Protein AF-A0A329WWT0-F1 (afdb_monomer_lite)

Structure (mmCIF, N/CA/C/O backbone):
data_AF-A0A329WWT0-F1
#
_entry.id   AF-A0A329WWT0-F1
#
loop_
_atom_site.group_PDB
_atom_site.id
_atom_site.type_symbol
_atom_site.label_atom_id
_atom_site.label_alt_id
_atom_site.label_comp_id
_atom_site.label_asym_id
_atom_site.label_entity_id
_atom_site.label_seq_id
_atom_site.pdbx_PDB_ins_code
_atom_site.Cartn_x
_atom_site.Cartn_y
_atom_site.Cartn_z
_atom_site.occupancy
_atom_site.B_iso_or_equiv
_atom_site.auth_seq_id
_atom_site.auth_comp_id
_atom_site.auth_asym_id
_atom_site.auth_atom_id
_atom_site.pdbx_PDB_model_num
ATOM 1 N N . LEU A 1 1 ? 5.774 6.425 1.664 1.00 71.12 1 LEU A N 1
ATOM 2 C CA . LEU A 1 1 ? 4.783 5.510 2.290 1.00 71.12 1 LEU A CA 1
ATOM 3 C C . LEU A 1 1 ? 3.981 4.681 1.276 1.00 71.12 1 LEU A C 1
ATOM 5 O O . LEU A 1 1 ? 3.805 3.500 1.529 1.00 71.12 1 LEU A O 1
ATOM 9 N N . ILE A 1 2 ? 3.554 5.226 0.126 1.00 78.31 2 ILE A N 1
ATOM 10 C CA . ILE A 1 2 ? 2.777 4.482 -0.897 1.00 78.31 2 ILE A CA 1
ATOM 11 C C . ILE A 1 2 ? 3.553 3.310 -1.506 1.00 78.31 2 ILE A C 1
ATOM 13 O O . ILE A 1 2 ? 3.014 2.218 -1.591 1.00 78.31 2 ILE A O 1
ATOM 17 N N . GLY A 1 3 ? 4.830 3.491 -1.859 1.00 80.06 3 GLY A N 1
ATOM 18 C CA . GLY A 1 3 ? 5.640 2.383 -2.378 1.00 80.06 3 GLY A CA 1
ATOM 19 C C . GLY A 1 3 ? 5.814 1.248 -1.366 1.00 80.06 3 GLY A C 1
ATOM 20 O O . GLY A 1 3 ? 5.787 0.086 -1.740 1.00 80.06 3 GLY A O 1
ATOM 21 N N . PHE A 1 4 ? 5.917 1.567 -0.073 1.00 82.19 4 PHE A N 1
ATOM 22 C CA . PHE A 1 4 ? 5.935 0.565 1.000 1.00 82.19 4 PHE A CA 1
ATOM 23 C C . PHE A 1 4 ? 4.572 -0.117 1.170 1.00 82.19 4 PHE A C 1
ATOM 25 O O . PHE A 1 4 ? 4.495 -1.330 1.318 1.00 82.19 4 PHE A O 1
ATOM 32 N N . TYR A 1 5 ? 3.483 0.647 1.083 1.00 81.62 5 TYR A N 1
ATOM 33 C CA . TYR A 1 5 ? 2.128 0.102 1.096 1.00 81.62 5 TYR A CA 1
ATOM 34 C C . TYR A 1 5 ? 1.879 -0.851 -0.085 1.00 81.62 5 TYR A C 1
ATOM 36 O O . TYR A 1 5 ? 1.368 -1.949 0.114 1.00 81.62 5 TYR A O 1
ATOM 44 N N . ALA A 1 6 ? 2.287 -0.463 -1.295 1.00 80.44 6 ALA A N 1
ATOM 45 C CA . ALA A 1 6 ? 2.181 -1.278 -2.502 1.00 80.44 6 ALA A CA 1
ATOM 46 C C . ALA A 1 6 ? 3.060 -2.536 -2.433 1.00 80.44 6 ALA A C 1
ATOM 48 O O . ALA A 1 6 ? 2.678 -3.586 -2.954 1.00 80.44 6 ALA A O 1
ATOM 49 N N . GLU A 1 7 ? 4.215 -2.450 -1.768 1.00 82.25 7 GLU A N 1
ATOM 50 C CA . GLU A 1 7 ? 5.074 -3.602 -1.505 1.00 82.25 7 GLU A CA 1
ATOM 51 C C . GLU A 1 7 ? 4.405 -4.586 -0.541 1.00 82.25 7 GLU A C 1
ATOM 53 O O . GLU A 1 7 ? 4.166 -5.731 -0.919 1.00 82.25 7 GLU A O 1
ATOM 58 N N . ASN A 1 8 ? 3.966 -4.115 0.630 1.00 83.31 8 ASN A N 1
ATOM 59 C CA . ASN A 1 8 ? 3.288 -4.943 1.634 1.00 83.31 8 ASN A CA 1
ATOM 60 C C . ASN A 1 8 ? 1.978 -5.563 1.136 1.00 83.31 8 ASN A C 1
ATOM 62 O O . ASN A 1 8 ? 1.568 -6.618 1.611 1.00 83.31 8 ASN A O 1
ATOM 66 N N . LYS A 1 9 ? 1.291 -4.897 0.205 1.00 81.12 9 LYS A N 1
ATOM 67 C CA . LYS A 1 9 ? 0.065 -5.405 -0.418 1.00 81.12 9 LYS A CA 1
ATOM 68 C C . LYS A 1 9 ? 0.317 -6.305 -1.631 1.00 81.12 9 LYS A C 1
ATOM 70 O O . LYS A 1 9 ? -0.649 -6.810 -2.189 1.00 81.12 9 LYS A O 1
ATOM 75 N N . GLY A 1 10 ? 1.565 -6.484 -2.072 1.00 81.12 10 GLY A N 1
ATOM 76 C CA . GLY A 1 10 ? 1.899 -7.278 -3.264 1.00 81.12 10 GLY A CA 1
ATOM 77 C C . GLY A 1 10 ? 1.521 -6.623 -4.602 1.00 81.12 10 GLY A C 1
ATOM 78 O O . GLY A 1 10 ? 1.783 -7.178 -5.663 1.00 81.12 10 GLY A O 1
ATOM 79 N N . ILE A 1 11 ? 0.950 -5.418 -4.569 1.00 79.62 11 ILE A N 1
ATOM 80 C CA . ILE A 1 11 ? 0.468 -4.672 -5.742 1.00 79.62 11 ILE A CA 1
ATOM 81 C C . ILE A 1 11 ? 1.632 -4.235 -6.643 1.00 79.62 11 ILE A C 1
ATOM 83 O O . ILE A 1 11 ? 1.475 -4.072 -7.850 1.00 79.62 11 ILE A O 1
ATOM 87 N N . HIS A 1 12 ? 2.821 -4.081 -6.061 1.00 77.56 12 HIS A N 1
ATOM 88 C CA . HIS A 1 12 ? 4.038 -3.642 -6.736 1.00 77.56 12 HIS A CA 1
ATOM 89 C C . HIS A 1 12 ? 4.456 -4.486 -7.951 1.00 77.56 12 HIS A C 1
ATOM 91 O O . HIS A 1 12 ? 5.155 -3.962 -8.815 1.00 77.56 12 HIS A O 1
ATOM 97 N N .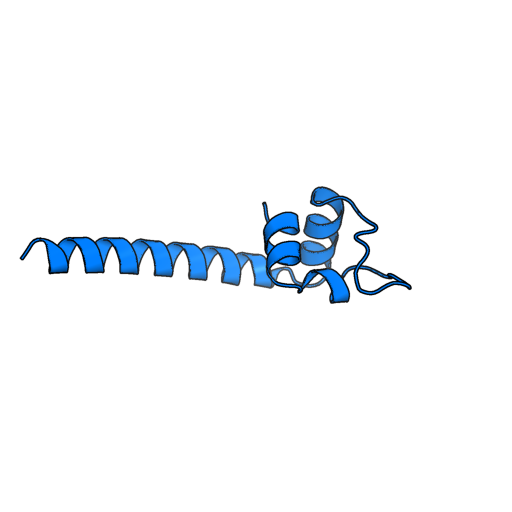 LEU A 1 13 ? 4.017 -5.746 -8.046 1.00 77.75 13 LEU A N 1
ATOM 98 C CA . LEU A 1 13 ? 4.317 -6.641 -9.171 1.00 77.75 13 LEU A CA 1
ATOM 99 C C . LEU A 1 13 ? 3.745 -6.140 -10.502 1.00 77.75 13 LEU A C 1
ATOM 101 O O . LEU A 1 13 ? 4.343 -6.371 -11.545 1.00 77.75 13 LEU A O 1
ATOM 105 N N . A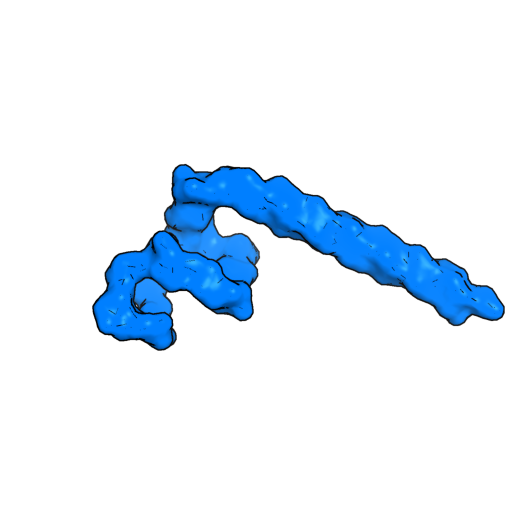SN A 1 14 ? 2.629 -5.409 -10.469 1.00 80.19 14 ASN A N 1
ATOM 106 C CA . ASN A 1 14 ? 1.998 -4.862 -11.674 1.00 80.19 14 ASN A CA 1
ATOM 107 C C . ASN A 1 14 ? 2.681 -3.580 -12.178 1.00 80.19 14 ASN A C 1
ATOM 109 O O . ASN A 1 14 ? 2.418 -3.135 -13.289 1.00 80.19 14 ASN A O 1
ATOM 113 N N . TYR A 1 15 ? 3.548 -2.981 -11.357 1.00 76.81 15 TYR A N 1
ATOM 114 C CA . TYR A 1 15 ? 4.208 -1.696 -11.623 1.00 76.81 15 TYR A CA 1
ATOM 115 C C . TYR A 1 15 ? 5.736 -1.833 -11.688 1.00 76.81 15 TYR A C 1
ATOM 117 O O . TYR A 1 15 ? 6.460 -0.833 -11.683 1.00 76.81 15 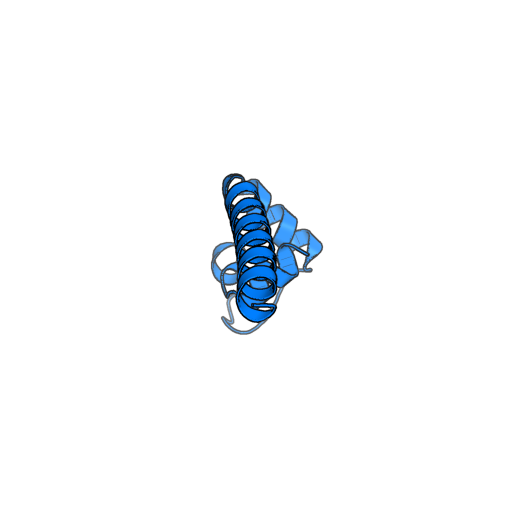TYR A O 1
ATOM 125 N N . GLN A 1 16 ? 6.226 -3.076 -11.723 1.00 74.25 16 GLN A N 1
ATOM 126 C CA . GLN A 1 16 ? 7.630 -3.432 -11.882 1.00 74.25 16 GLN A CA 1
ATOM 127 C C . GLN A 1 16 ? 7.774 -4.470 -12.994 1.00 74.25 16 GLN A C 1
ATOM 129 O O . GLN A 1 16 ? 7.120 -5.509 -12.973 1.00 74.25 16 GLN A O 1
ATOM 134 N N . ALA A 1 17 ? 8.673 -4.221 -13.942 1.00 65.38 17 ALA A N 1
ATOM 135 C CA . ALA A 1 17 ? 9.064 -5.214 -14.934 1.00 65.38 17 ALA A CA 1
ATOM 136 C C . ALA A 1 17 ? 10.185 -6.093 -14.355 1.00 65.38 17 ALA A C 1
ATOM 138 O O . ALA A 1 17 ? 11.365 -5.805 -14.547 1.00 65.38 17 ALA A O 1
ATOM 139 N N . ASN A 1 18 ? 9.815 -7.145 -13.616 1.00 66.50 18 ASN A N 1
ATOM 140 C CA . ASN A 1 18 ? 10.779 -8.030 -12.954 1.00 66.50 18 ASN A CA 1
ATOM 141 C C . ASN A 1 18 ? 10.723 -9.450 -13.517 1.00 66.50 18 ASN A C 1
ATOM 143 O O . ASN A 1 18 ? 9.674 -10.091 -13.513 1.00 66.50 18 ASN A O 1
ATOM 147 N N . SER A 1 19 ? 11.883 -9.987 -13.896 1.00 57.03 19 SER A N 1
ATOM 148 C CA . SER A 1 19 ? 12.030 -11.386 -14.326 1.00 57.03 19 SER A CA 1
ATOM 149 C C . SER A 1 19 ? 11.934 -12.384 -13.162 1.00 57.03 19 SER A C 1
ATOM 151 O O . SER A 1 19 ? 11.664 -13.562 -13.373 1.00 57.03 19 SER A O 1
ATOM 153 N N . ILE A 1 20 ? 12.147 -11.922 -11.923 1.00 64.69 20 ILE A N 1
ATOM 154 C CA . ILE A 1 20 ? 12.060 -12.720 -10.692 1.00 64.69 20 ILE A CA 1
ATOM 155 C C . ILE A 1 20 ? 10.964 -12.114 -9.815 1.00 64.69 20 ILE A C 1
ATOM 157 O O . ILE A 1 20 ? 11.113 -10.998 -9.319 1.00 64.69 20 ILE A O 1
ATOM 161 N N . LYS A 1 21 ? 9.878 -12.865 -9.595 1.00 62.88 21 LYS A N 1
ATOM 162 C CA . LYS A 1 21 ? 8.664 -12.375 -8.916 1.00 62.88 21 LYS A CA 1
ATOM 163 C C . LYS A 1 21 ? 8.877 -11.913 -7.467 1.00 62.88 21 LYS A C 1
ATOM 165 O O . LYS A 1 21 ? 8.069 -11.147 -6.967 1.00 62.88 21 LYS A O 1
ATOM 170 N N . SER A 1 22 ? 9.929 -12.364 -6.786 1.00 65.69 22 SER A N 1
ATOM 171 C CA . SER A 1 22 ? 10.198 -12.030 -5.377 1.00 65.69 22 SER A CA 1
ATOM 172 C C . SER A 1 22 ? 11.204 -10.895 -5.177 1.00 65.69 22 SER A C 1
ATOM 174 O O . SER A 1 22 ? 11.386 -10.431 -4.053 1.00 65.69 22 SER A O 1
ATOM 176 N N . ARG A 1 23 ? 11.895 -10.452 -6.234 1.00 67.44 23 ARG A N 1
ATOM 177 C CA . ARG A 1 23 ? 12.953 -9.448 -6.111 1.00 67.44 23 ARG A CA 1
ATOM 178 C C . ARG A 1 23 ? 12.372 -8.064 -6.340 1.00 67.44 23 ARG A C 1
ATOM 180 O O . ARG A 1 23 ? 11.840 -7.791 -7.410 1.00 67.44 23 ARG A O 1
ATOM 187 N N . ARG A 1 24 ? 12.555 -7.165 -5.377 1.00 70.12 24 ARG A N 1
ATOM 188 C CA . ARG A 1 24 ? 12.319 -5.739 -5.589 1.00 70.12 24 ARG A CA 1
ATOM 189 C C . ARG A 1 24 ? 13.451 -5.148 -6.424 1.00 70.12 24 ARG A C 1
ATOM 191 O O . ARG A 1 24 ? 14.615 -5.228 -6.037 1.00 70.12 24 ARG A O 1
ATOM 198 N N . VAL A 1 25 ? 13.100 -4.558 -7.563 1.00 72.50 25 VAL A N 1
ATOM 199 C CA . VAL A 1 25 ? 14.077 -3.991 -8.509 1.00 72.50 25 VAL A CA 1
ATOM 200 C C . VAL A 1 25 ? 14.195 -2.475 -8.366 1.00 72.50 25 VAL A C 1
ATOM 202 O O . VAL A 1 25 ? 15.269 -1.926 -8.585 1.00 72.50 25 VAL A O 1
ATOM 205 N N . ILE A 1 26 ? 13.130 -1.792 -7.932 1.00 80.50 26 ILE A N 1
ATOM 206 C CA . ILE A 1 26 ? 13.091 -0.324 -7.837 1.00 80.50 26 ILE A CA 1
ATOM 207 C C . ILE A 1 26 ? 12.894 0.176 -6.403 1.00 80.50 26 ILE A C 1
ATOM 209 O O . ILE A 1 26 ? 12.376 -0.529 -5.536 1.00 80.50 26 ILE A O 1
ATOM 213 N N . SER A 1 27 ? 13.302 1.418 -6.132 1.00 86.00 27 SER A N 1
ATOM 214 C CA . SER A 1 27 ? 13.120 2.048 -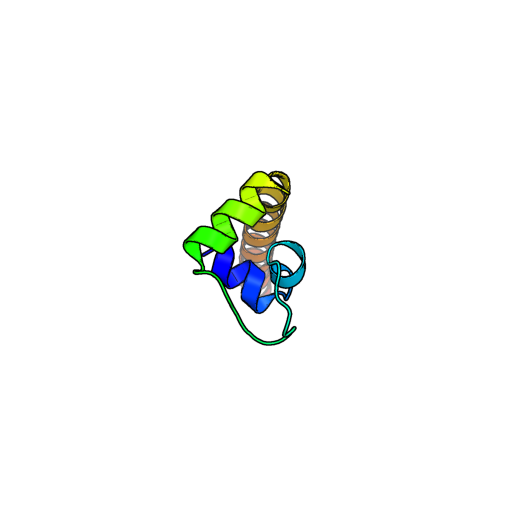4.819 1.00 86.00 27 SER A CA 1
ATOM 215 C C . SER A 1 27 ? 11.630 2.263 -4.485 1.00 86.00 27 SER A C 1
ATOM 217 O O . SER A 1 27 ? 10.793 2.336 -5.381 1.00 86.00 27 SER A O 1
ATOM 219 N N . HIS A 1 28 ? 11.274 2.424 -3.203 1.00 84.81 28 HIS A N 1
ATOM 220 C CA . HIS A 1 28 ? 9.895 2.740 -2.806 1.00 84.81 28 HIS A CA 1
ATOM 221 C C . HIS A 1 28 ? 9.410 4.073 -3.383 1.00 84.81 28 HIS A C 1
ATOM 223 O O . HIS A 1 28 ? 8.208 4.245 -3.572 1.00 84.81 28 HIS A O 1
ATOM 229 N N . LEU A 1 29 ? 10.319 5.024 -3.614 1.00 84.88 29 LEU A N 1
ATOM 230 C CA . LEU A 1 29 ? 9.976 6.316 -4.196 1.00 84.88 29 LEU A CA 1
ATOM 231 C C . LEU A 1 29 ? 9.581 6.133 -5.664 1.00 84.88 29 LEU A C 1
ATOM 233 O O . LEU A 1 29 ? 8.490 6.527 -6.057 1.00 84.88 29 LEU A O 1
ATOM 237 N N . THR A 1 30 ? 10.415 5.425 -6.426 1.00 86.62 30 THR A N 1
ATOM 238 C CA . THR A 1 30 ? 10.168 5.100 -7.838 1.00 86.62 30 THR A CA 1
ATOM 239 C C . THR A 1 30 ? 8.925 4.227 -8.006 1.00 86.62 30 THR A C 1
ATOM 241 O O . THR A 1 30 ? 8.119 4.438 -8.904 1.00 86.62 30 THR A O 1
ATOM 244 N N . LEU A 1 31 ? 8.719 3.266 -7.102 1.00 85.50 31 LEU A N 1
ATOM 245 C CA . LEU A 1 31 ? 7.518 2.439 -7.093 1.00 85.50 31 LEU A CA 1
ATOM 246 C C . LEU A 1 31 ? 6.265 3.266 -6.812 1.00 85.50 31 LEU A C 1
ATOM 248 O O . LEU A 1 31 ? 5.249 3.071 -7.470 1.00 85.50 31 LEU A O 1
ATOM 252 N N . ALA A 1 32 ? 6.326 4.182 -5.842 1.00 85.12 32 ALA A N 1
ATOM 253 C CA . ALA A 1 32 ? 5.217 5.086 -5.578 1.00 85.12 32 ALA A CA 1
ATOM 254 C C . ALA A 1 32 ? 4.905 5.922 -6.821 1.00 85.12 32 ALA A C 1
ATOM 256 O O . ALA A 1 32 ? 3.750 5.998 -7.214 1.00 85.12 32 ALA A O 1
ATOM 257 N N . GLU A 1 33 ? 5.922 6.481 -7.471 1.00 87.94 33 GLU A N 1
ATOM 258 C CA . GLU A 1 33 ? 5.753 7.266 -8.690 1.00 87.94 33 GLU A CA 1
ATOM 259 C C . GLU A 1 33 ? 5.074 6.464 -9.810 1.00 87.94 33 GLU A C 1
ATOM 261 O O . GLU A 1 33 ? 4.088 6.929 -10.380 1.00 87.94 33 GLU A O 1
ATOM 266 N N . ASN A 1 34 ? 5.523 5.235 -10.076 1.00 87.00 34 ASN A N 1
ATOM 267 C CA . ASN A 1 34 ? 4.918 4.373 -11.095 1.00 87.00 34 ASN A CA 1
ATOM 268 C C . ASN A 1 34 ? 3.458 4.036 -10.775 1.00 87.00 34 ASN A C 1
ATOM 270 O O . ASN A 1 34 ? 2.594 4.110 -11.647 1.00 87.00 34 ASN A O 1
ATOM 274 N N . VAL A 1 35 ? 3.166 3.709 -9.516 1.00 84.38 35 VAL A N 1
ATOM 275 C CA . VAL A 1 35 ? 1.798 3.439 -9.057 1.00 84.38 35 VAL A CA 1
ATOM 276 C C . VAL A 1 35 ? 0.903 4.665 -9.261 1.00 84.38 35 VAL A C 1
ATOM 278 O O . VAL A 1 35 ? -0.223 4.527 -9.728 1.00 84.38 35 VAL A O 1
ATOM 281 N N . LEU A 1 36 ? 1.404 5.870 -8.978 1.00 84.94 36 LEU A N 1
ATOM 282 C CA . LEU A 1 36 ? 0.653 7.112 -9.176 1.00 84.94 36 LEU A CA 1
ATOM 283 C C . LEU A 1 36 ? 0.416 7.438 -10.650 1.00 84.94 36 LEU A C 1
ATOM 285 O O . LEU A 1 36 ? -0.683 7.857 -11.006 1.00 84.94 36 LEU A O 1
ATOM 289 N N . ARG A 1 37 ? 1.423 7.222 -11.502 1.00 86.94 37 ARG A N 1
ATOM 290 C CA . ARG A 1 37 ? 1.323 7.442 -12.952 1.00 86.94 37 ARG A CA 1
ATOM 291 C C . ARG A 1 37 ? 0.290 6.519 -13.599 1.00 86.94 37 ARG A C 1
ATOM 293 O O . ARG A 1 37 ? -0.457 6.957 -14.465 1.00 86.94 37 ARG A O 1
ATOM 300 N N . HIS A 1 38 ? 0.243 5.257 -13.179 1.00 85.25 38 HIS A N 1
ATOM 301 C CA . HIS A 1 38 ? -0.621 4.246 -13.790 1.00 85.25 38 HIS A CA 1
ATOM 302 C C . HIS A 1 38 ? -1.981 4.083 -13.104 1.00 85.25 38 HIS A C 1
ATOM 304 O O . HIS A 1 38 ? -2.916 3.562 -13.706 1.00 85.25 38 HIS A O 1
ATOM 310 N N . SER A 1 39 ? -2.119 4.474 -11.840 1.00 83.62 39 SER A N 1
ATOM 311 C CA . SER A 1 39 ? -3.353 4.298 -11.070 1.00 83.62 39 SER A CA 1
ATOM 312 C C . SER A 1 39 ? -3.531 5.425 -10.054 1.00 83.62 39 SER A C 1
ATOM 314 O O . SER A 1 39 ? -3.438 5.205 -8.847 1.00 83.62 39 SER A O 1
ATOM 316 N N . PRO A 1 40 ? -3.833 6.650 -10.518 1.00 82.75 40 PRO A N 1
ATOM 317 C CA . PRO A 1 40 ? -3.949 7.816 -9.644 1.00 82.75 40 PRO A CA 1
ATOM 318 C C . PRO A 1 40 ? -5.070 7.676 -8.601 1.00 82.75 40 PRO A C 1
ATOM 320 O O . PRO A 1 40 ? -4.935 8.164 -7.479 1.00 82.75 40 PRO A O 1
ATOM 323 N N . LEU A 1 41 ? -6.149 6.951 -8.921 1.00 86.56 41 LEU A N 1
ATOM 324 C CA . LEU A 1 41 ? -7.288 6.730 -8.018 1.00 86.56 41 LEU A CA 1
ATOM 325 C C . LEU A 1 41 ? -6.931 5.916 -6.766 1.00 86.56 41 LEU A C 1
ATOM 327 O O . LEU A 1 41 ? -7.610 6.034 -5.746 1.00 86.56 41 LEU A O 1
ATOM 331 N N . ILE A 1 42 ? -5.832 5.154 -6.798 1.00 82.50 42 ILE A N 1
ATOM 332 C CA . ILE A 1 42 ? -5.387 4.359 -5.650 1.00 82.50 42 ILE A CA 1
ATOM 333 C C . ILE A 1 42 ? -5.040 5.247 -4.449 1.00 82.50 42 ILE A C 1
ATOM 335 O O . ILE A 1 42 ? -5.154 4.818 -3.304 1.00 82.50 42 ILE A O 1
ATOM 339 N N . LEU A 1 43 ? -4.663 6.511 -4.685 1.00 79.19 43 LEU A N 1
ATOM 340 C CA . LEU A 1 43 ? -4.469 7.493 -3.619 1.00 79.19 43 LEU A CA 1
ATOM 341 C C . LEU A 1 43 ? -5.754 7.746 -2.850 1.00 79.19 43 LEU A C 1
ATOM 343 O O . LEU A 1 43 ? -5.744 7.732 -1.620 1.00 79.19 43 LEU A O 1
ATOM 347 N N . PHE A 1 44 ? -6.844 7.981 -3.578 1.00 83.31 44 PHE A N 1
ATOM 348 C CA . PHE A 1 44 ? -8.136 8.271 -2.981 1.00 83.31 44 PHE A CA 1
ATOM 349 C C . PHE A 1 44 ? -8.619 7.070 -2.170 1.00 83.31 44 PHE A C 1
ATOM 351 O O . PHE A 1 44 ? -9.035 7.222 -1.026 1.00 83.31 44 PHE A O 1
ATOM 358 N N . GLU A 1 45 ? -8.449 5.865 -2.712 1.00 85.44 45 GLU A N 1
ATOM 359 C CA . GLU A 1 45 ? -8.792 4.623 -2.027 1.00 85.44 45 GLU A CA 1
ATOM 360 C C . GLU A 1 45 ? -7.946 4.390 -0.762 1.00 85.44 45 GLU A C 1
ATOM 362 O O . GLU A 1 45 ? -8.476 4.015 0.286 1.00 85.44 45 GLU A O 1
ATOM 367 N N . ILE A 1 46 ? -6.634 4.653 -0.811 1.00 83.44 46 ILE A N 1
ATOM 368 C CA . ILE A 1 46 ? -5.745 4.540 0.357 1.00 83.44 46 ILE A CA 1
ATOM 369 C C . ILE A 1 46 ? -6.148 5.542 1.442 1.00 83.44 46 ILE A C 1
ATOM 371 O O . ILE A 1 46 ? -6.215 5.178 2.621 1.00 83.44 46 ILE A O 1
ATOM 375 N N . VAL A 1 47 ? -6.401 6.796 1.063 1.00 85.38 47 VAL A N 1
ATOM 376 C CA . VAL A 1 47 ? -6.783 7.857 2.001 1.00 85.38 47 VAL A CA 1
ATOM 377 C C . VAL A 1 47 ? -8.141 7.549 2.623 1.00 85.38 47 VAL A C 1
ATOM 379 O O . VAL A 1 47 ? -8.246 7.568 3.848 1.00 85.38 47 VAL A O 1
ATOM 382 N N . LEU A 1 48 ? -9.136 7.173 1.815 1.00 87.50 48 LEU A N 1
ATOM 383 C CA . LEU A 1 48 ? -10.476 6.815 2.276 1.00 87.50 48 LEU A CA 1
ATOM 384 C C . LEU A 1 48 ? -10.454 5.602 3.215 1.00 87.50 48 LEU A C 1
ATOM 386 O O . LEU A 1 48 ? -11.046 5.625 4.290 1.00 87.50 48 LEU A O 1
ATOM 390 N N . ASN A 1 49 ? -9.713 4.548 2.870 1.00 87.69 49 ASN A N 1
ATOM 391 C CA . ASN A 1 49 ? -9.576 3.387 3.749 1.00 87.69 49 ASN A CA 1
ATOM 392 C C . ASN A 1 49 ? -8.904 3.747 5.079 1.00 87.69 49 ASN A C 1
ATOM 394 O O . ASN A 1 49 ? -9.258 3.201 6.127 1.00 87.69 49 ASN A O 1
ATOM 398 N N . LYS A 1 50 ? -7.924 4.657 5.059 1.00 89.00 50 LYS A N 1
ATOM 399 C CA . LYS A 1 50 ? -7.252 5.115 6.277 1.00 89.00 50 LYS A CA 1
ATOM 400 C C . LYS A 1 50 ? -8.193 5.938 7.158 1.00 89.00 50 LYS A C 1
ATOM 402 O O . LYS A 1 50 ? -8.203 5.717 8.368 1.00 89.00 50 LYS A O 1
ATOM 407 N N . THR A 1 51 ? -8.981 6.845 6.578 1.00 89.69 51 THR A N 1
ATOM 408 C CA . THR A 1 51 ? -9.948 7.663 7.327 1.00 89.6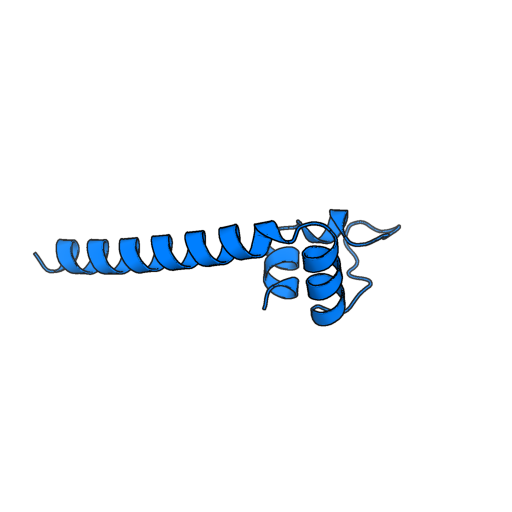9 51 THR A CA 1
ATOM 409 C C . THR A 1 51 ? -11.074 6.811 7.901 1.00 89.69 51 THR A C 1
ATOM 411 O O . THR A 1 51 ? -11.363 6.933 9.087 1.00 89.69 51 THR A O 1
ATOM 414 N N . LEU A 1 52 ? -11.629 5.874 7.127 1.00 93.31 52 LEU A N 1
ATOM 415 C CA . LEU A 1 52 ? -12.654 4.939 7.604 1.00 93.31 52 LEU A CA 1
ATOM 416 C C . LEU A 1 52 ? -12.145 4.054 8.744 1.00 93.31 52 LEU A C 1
ATOM 418 O O . LEU A 1 52 ? -12.822 3.913 9.758 1.00 93.31 52 LEU A O 1
ATOM 422 N N . LYS A 1 53 ? -10.929 3.503 8.634 1.00 92.75 53 LYS A N 1
ATOM 423 C CA . LYS A 1 53 ? -10.319 2.731 9.731 1.00 92.75 53 LYS A CA 1
ATOM 424 C C . LYS A 1 53 ? -10.099 3.570 10.982 1.00 92.75 53 LYS A C 1
ATOM 426 O O . LYS A 1 53 ? -10.279 3.072 12.090 1.00 92.75 53 LYS A O 1
ATOM 431 N N . HIS A 1 54 ? -9.687 4.823 10.815 1.00 93.75 54 HIS A N 1
ATOM 432 C CA . HIS A 1 54 ? -9.510 5.727 11.942 1.00 93.75 54 HIS A CA 1
ATOM 433 C C . HIS A 1 54 ? -10.847 6.026 12.627 1.00 93.75 54 HIS A C 1
ATOM 435 O O . HIS A 1 54 ? -10.939 5.901 13.846 1.00 93.75 54 HIS A O 1
ATOM 441 N N . LEU A 1 55 ? -11.888 6.321 11.846 1.00 92.88 55 LEU A N 1
ATOM 442 C CA . LEU A 1 55 ? -13.230 6.580 12.357 1.00 92.88 55 LEU A CA 1
ATOM 443 C C . LEU A 1 55 ? -13.817 5.352 13.060 1.00 92.88 55 LEU A C 1
ATOM 445 O O . LEU A 1 55 ? -14.324 5.468 14.170 1.00 92.88 55 LEU A O 1
ATOM 449 N N . ALA A 1 56 ? -13.677 4.166 12.462 1.00 92.81 56 ALA A N 1
ATOM 450 C CA . ALA A 1 56 ? -14.107 2.912 13.071 1.00 92.81 56 ALA A CA 1
ATOM 451 C C . ALA A 1 56 ? -13.406 2.666 14.412 1.00 92.81 56 ALA A C 1
ATOM 453 O O . ALA A 1 56 ? -14.050 2.260 15.372 1.00 92.81 56 ALA A O 1
ATOM 454 N N . LYS A 1 57 ? -12.105 2.969 14.507 1.00 94.50 57 LYS A N 1
ATOM 455 C CA . LYS A 1 57 ? -11.356 2.858 15.763 1.00 94.50 57 LYS A CA 1
ATOM 456 C C . LYS A 1 57 ? -11.847 3.849 16.821 1.00 94.50 57 LYS A C 1
ATOM 458 O O . LYS A 1 57 ? -11.954 3.476 17.982 1.00 94.50 57 LYS A O 1
ATOM 463 N N . ILE A 1 58 ? -12.160 5.087 16.434 1.00 93.69 58 ILE A N 1
ATOM 464 C CA . ILE A 1 58 ? -12.753 6.074 17.349 1.00 93.69 58 ILE A CA 1
ATOM 465 C C . ILE A 1 58 ? -14.104 5.568 17.857 1.00 93.69 58 ILE A C 1
ATOM 467 O O . ILE A 1 58 ? -14.327 5.550 19.062 1.00 93.69 58 ILE A O 1
ATOM 471 N N . TYR A 1 59 ? -14.969 5.104 16.956 1.00 91.50 59 TYR A N 1
ATOM 472 C CA . TYR A 1 59 ? -16.281 4.580 17.318 1.00 91.50 59 TYR A CA 1
ATOM 473 C C . TYR A 1 59 ? -16.181 3.358 18.241 1.00 91.50 59 TYR A C 1
ATOM 475 O O . TYR A 1 59 ? -16.837 3.319 19.275 1.00 91.50 59 TYR A O 1
ATOM 483 N N . GLN A 1 60 ? -15.308 2.397 17.922 1.00 90.94 60 GLN A N 1
ATOM 484 C CA . GLN A 1 60 ? -15.042 1.237 18.779 1.00 90.94 60 GLN A CA 1
ATOM 485 C C . GLN A 1 60 ? -14.572 1.654 20.168 1.00 90.94 60 GLN A C 1
ATOM 487 O O . GLN A 1 60 ? -15.073 1.126 21.153 1.00 90.94 60 GLN A O 1
ATOM 492 N N . ASN A 1 61 ? -13.649 2.613 20.255 1.00 89.88 61 ASN A N 1
ATOM 493 C CA . ASN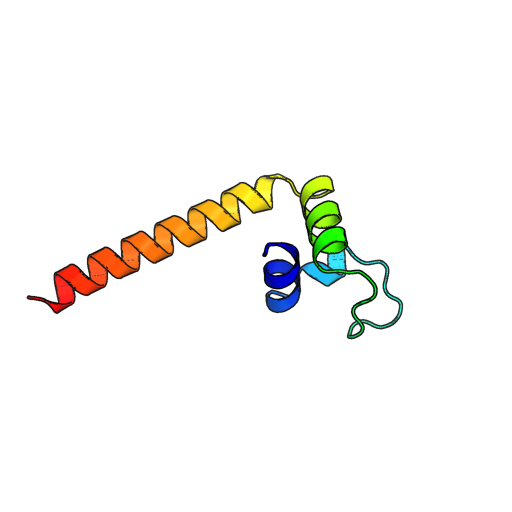 A 1 61 ? -13.188 3.127 21.538 1.00 89.88 61 ASN A CA 1
ATOM 494 C C . ASN A 1 61 ? -14.326 3.798 22.318 1.00 89.88 61 ASN A C 1
ATOM 496 O O . ASN A 1 61 ? -14.415 3.591 23.517 1.00 89.88 61 ASN A O 1
ATOM 500 N N . MET A 1 62 ? -15.203 4.566 21.663 1.00 87.88 62 MET A N 1
ATOM 501 C CA . MET A 1 62 ? -16.358 5.181 22.329 1.00 87.88 62 MET A CA 1
ATOM 502 C C . MET A 1 62 ? -17.338 4.134 22.861 1.00 87.88 62 MET A C 1
ATOM 504 O O . MET A 1 62 ? -17.807 4.272 23.982 1.00 87.88 62 MET A O 1
ATOM 508 N N . VAL A 1 63 ? -17.625 3.086 22.084 1.00 86.94 63 VAL A N 1
ATOM 509 C CA . VAL A 1 63 ? -18.526 2.001 22.501 1.00 86.94 63 VAL A CA 1
ATOM 510 C C . VAL A 1 63 ? -17.910 1.148 23.612 1.00 86.94 63 VAL A C 1
ATOM 512 O O . VAL A 1 63 ? -18.624 0.773 24.523 1.00 86.94 63 VAL A O 1
ATOM 515 N N . LEU A 1 64 ? -16.601 0.875 23.573 1.00 74.12 64 LEU A N 1
ATOM 516 C CA . LEU A 1 64 ? -15.886 0.107 24.606 1.00 74.12 64 LEU A CA 1
ATOM 517 C C . LEU A 1 64 ? -15.703 0.859 25.936 1.00 74.12 64 LEU A C 1
ATOM 519 O O . LEU A 1 64 ? -15.290 0.245 26.917 1.00 74.12 64 LEU A O 1
ATOM 523 N N . ILE A 1 65 ? -15.933 2.175 25.964 1.00 63.72 65 ILE A N 1
ATOM 524 C CA . ILE A 1 65 ? -15.897 2.988 27.190 1.00 63.72 65 ILE A CA 1
ATOM 525 C C . ILE A 1 65 ? -17.237 2.912 27.958 1.00 63.72 65 ILE A C 1
ATOM 527 O O . ILE A 1 65 ? -17.263 3.254 29.140 1.00 63.72 65 ILE A O 1
ATOM 531 N N . TYR A 1 66 ? -18.317 2.443 27.319 1.00 51.94 66 TYR A N 1
ATOM 532 C CA . TYR A 1 66 ? -19.614 2.152 27.947 1.00 51.94 66 TYR A CA 1
ATOM 533 C C . TYR A 1 66 ? -19.751 0.665 28.288 1.00 51.94 66 TYR A C 1
ATOM 535 O O . TYR A 1 66 ? -20.407 0.381 29.315 1.00 51.94 66 TYR A O 1
#

Sequence (66 aa):
LIGFYAENKGIHLNYQANSIKSRRVISHLTLAENVLRHSPLILFEIVLNKTLKHLAKIYQNMVLIY

Secondary structure (DSSP, 8-state):
-HHHHHHHTTGGGGG---SSTT---S-HHHHHHHHHHH-TTHHHHHHHHHHHHHHHHHHHHHHHT-

Organism: NCBI:txid2029681

pLDDT: mean 81.31, std 9.27, range [51.94, 94.5]

Radius of gyration: 15.85 Å; chains: 1; bounding box: 34×21×43 Å

Foldseek 3Di:
DQLVVCVVVLVLQVQDPDPDSPDDDDDSVVSSVSCCVVPVCVVVVVVVVVVVVVVVVVVVVVVVVD